Protein AF-A0A2J6HSQ0-F1 (afdb_monomer_lite)

Structure (mmCIF, N/CA/C/O backbone):
data_AF-A0A2J6HSQ0-F1
#
_entry.id   AF-A0A2J6HSQ0-F1
#
loop_
_atom_site.group_PDB
_atom_site.id
_atom_site.type_symbol
_atom_site.label_atom_id
_atom_site.label_alt_id
_atom_site.label_comp_id
_atom_site.label_asym_id
_atom_site.label_entity_id
_atom_site.label_seq_id
_atom_site.pdbx_PDB_ins_code
_atom_site.Cartn_x
_atom_site.Cartn_y
_atom_site.Cartn_z
_atom_site.occupancy
_atom_site.B_iso_or_equiv
_atom_site.auth_seq_id
_atom_site.auth_comp_id
_atom_site.auth_asym_id
_atom_site.auth_atom_id
_atom_site.pdbx_PDB_model_num
ATOM 1 N N . MET A 1 1 ? -46.003 13.880 59.951 1.00 41.97 1 MET A N 1
ATOM 2 C CA . MET A 1 1 ? -45.918 13.618 58.495 1.00 41.97 1 MET A CA 1
ATOM 3 C C . MET A 1 1 ? -44.519 14.005 58.031 1.00 41.97 1 MET A C 1
ATOM 5 O O . MET A 1 1 ? -44.184 15.181 58.080 1.00 41.97 1 MET A O 1
ATOM 9 N N . LYS A 1 2 ? -43.655 13.026 57.735 1.00 36.53 2 LYS A N 1
ATOM 10 C CA . LYS A 1 2 ? -42.235 13.246 57.407 1.00 36.53 2 LYS A CA 1
ATOM 11 C C . LYS A 1 2 ? -42.121 13.613 55.921 1.00 36.53 2 LYS A C 1
ATOM 13 O O . LYS A 1 2 ? -42.593 12.852 55.084 1.00 36.53 2 LYS A O 1
ATOM 18 N N . LYS A 1 3 ? -41.552 14.779 55.598 1.00 42.22 3 LYS A N 1
ATOM 19 C CA . LYS A 1 3 ? -41.288 15.193 54.210 1.00 42.22 3 LYS A CA 1
ATOM 20 C C . LYS A 1 3 ? -40.016 14.489 53.731 1.00 42.22 3 LYS A C 1
ATOM 22 O O . LYS A 1 3 ? -38.968 14.656 54.346 1.00 42.22 3 LYS A O 1
ATOM 27 N N . ALA A 1 4 ? -40.127 13.675 52.685 1.00 40.53 4 ALA A N 1
ATOM 28 C CA . ALA A 1 4 ? -38.988 13.023 52.052 1.00 40.53 4 ALA A CA 1
ATOM 29 C C . ALA A 1 4 ? -38.228 14.048 51.197 1.00 40.53 4 ALA A C 1
ATOM 31 O O . ALA A 1 4 ? -38.813 14.695 50.330 1.00 40.53 4 ALA A O 1
ATOM 32 N N . ILE A 1 5 ? -36.936 14.215 51.470 1.00 53.53 5 ILE A N 1
ATOM 33 C CA . ILE A 1 5 ? -36.017 14.998 50.644 1.00 53.53 5 ILE A CA 1
ATOM 34 C C . ILE A 1 5 ? -35.535 14.053 49.543 1.00 53.53 5 ILE A C 1
ATOM 36 O O . ILE A 1 5 ? -34.838 13.079 49.815 1.00 53.53 5 ILE A O 1
ATOM 40 N N . SER A 1 6 ? -35.979 14.302 48.313 1.00 44.94 6 SER A N 1
ATOM 41 C CA . SER A 1 6 ? -35.550 13.559 47.131 1.00 44.94 6 SER A CA 1
ATOM 42 C C . SER A 1 6 ? -34.184 14.078 46.691 1.00 44.94 6 SER A C 1
ATOM 44 O O . SER A 1 6 ? -34.094 15.103 46.016 1.00 44.94 6 SER A O 1
ATOM 46 N N . THR A 1 7 ? -33.116 13.394 47.089 1.00 51.84 7 THR A N 1
ATOM 47 C CA . THR A 1 7 ? -31.761 13.693 46.617 1.00 51.84 7 THR A CA 1
ATOM 48 C C . THR A 1 7 ? -31.609 13.175 45.188 1.00 51.84 7 THR A C 1
ATOM 50 O O . THR A 1 7 ? -31.519 11.971 44.962 1.00 51.84 7 THR A O 1
ATOM 53 N N . ILE A 1 8 ? -31.597 14.084 44.212 1.00 57.72 8 ILE A N 1
ATOM 54 C CA . ILE A 1 8 ? -31.232 13.774 42.826 1.00 57.72 8 ILE A CA 1
ATOM 55 C C . ILE A 1 8 ? -29.704 13.687 42.764 1.00 57.72 8 ILE A C 1
ATOM 57 O O . ILE A 1 8 ? -29.009 14.686 42.936 1.00 57.72 8 ILE A O 1
ATOM 61 N N . CYS A 1 9 ? -29.181 12.483 42.538 1.00 50.69 9 CYS A N 1
ATOM 62 C CA . CYS A 1 9 ? -27.767 12.264 42.253 1.00 50.69 9 CYS A CA 1
ATOM 63 C C . CYS A 1 9 ? -27.485 12.698 40.807 1.00 50.69 9 CYS A C 1
ATOM 65 O O . CYS A 1 9 ? -27.832 11.988 39.867 1.00 50.69 9 CYS A O 1
ATOM 67 N N . PHE A 1 10 ? -26.857 13.859 40.614 1.00 48.84 10 PHE A N 1
ATOM 68 C CA . PHE A 1 10 ? -26.237 14.197 39.333 1.00 48.84 10 PHE A CA 1
ATOM 69 C C . PHE A 1 10 ? -24.921 13.421 39.216 1.00 48.84 10 PHE A C 1
ATOM 71 O O . PHE A 1 10 ? -23.908 13.803 39.800 1.00 48.84 10 PHE A O 1
ATOM 78 N N . CYS A 1 11 ? -24.931 12.315 38.473 1.00 49.34 11 CYS A N 1
ATOM 79 C CA . CYS A 1 11 ? -23.698 11.713 37.982 1.00 49.34 11 CYS A CA 1
ATOM 80 C C . CYS A 1 11 ? -23.097 12.669 36.949 1.00 49.34 11 CYS A C 1
ATOM 82 O O . CYS A 1 11 ? -23.584 12.767 35.824 1.00 49.34 11 CYS A O 1
ATOM 84 N N . ILE A 1 12 ? -22.047 13.392 37.333 1.00 58.81 12 ILE A N 1
ATOM 85 C CA . ILE A 1 12 ? -21.181 14.075 36.375 1.00 58.81 12 ILE A CA 1
ATOM 86 C C . ILE A 1 12 ? -20.454 12.963 35.616 1.00 58.81 12 ILE A C 1
ATOM 88 O O . ILE A 1 12 ? -19.477 12.402 36.105 1.00 58.81 12 ILE A O 1
ATOM 92 N N . ILE A 1 13 ? -20.967 12.589 34.444 1.00 62.59 13 ILE A N 1
ATOM 93 C CA . ILE A 1 13 ? -20.202 11.796 33.485 1.00 62.59 13 ILE A CA 1
ATOM 94 C C . ILE A 1 13 ? -19.172 12.767 32.920 1.00 62.59 13 ILE A C 1
ATOM 96 O O . ILE A 1 13 ? -19.442 13.497 31.969 1.00 62.59 13 ILE A O 1
ATOM 100 N N . SER A 1 14 ? -18.013 12.849 33.571 1.00 60.28 14 SER A N 1
ATOM 101 C CA . SER A 1 14 ? -16.860 13.522 32.993 1.00 60.28 14 SER A CA 1
ATOM 102 C C . SER A 1 14 ? -16.577 12.837 31.664 1.00 60.28 14 SER A C 1
ATOM 104 O O . SER A 1 14 ? -16.184 11.672 31.634 1.00 60.28 14 SER A O 1
ATOM 106 N N . ILE A 1 15 ? -16.819 13.545 30.562 1.00 64.44 15 ILE A N 1
ATOM 107 C CA . ILE A 1 15 ? -16.334 13.144 29.247 1.00 64.44 15 ILE A CA 1
ATOM 108 C C . ILE A 1 15 ? -14.818 13.258 29.357 1.00 64.44 15 ILE A C 1
ATOM 110 O O . ILE A 1 15 ? -14.254 14.345 29.234 1.00 64.44 15 ILE A O 1
ATOM 114 N N . ILE A 1 16 ? -14.159 12.155 29.706 1.00 65.56 16 ILE A N 1
ATOM 115 C CA . ILE A 1 16 ? -12.707 12.067 29.643 1.00 65.56 16 ILE A CA 1
ATOM 116 C C . ILE A 1 16 ? -12.402 12.166 28.154 1.00 65.56 16 ILE A C 1
ATOM 118 O O . ILE A 1 16 ? -12.606 11.216 27.402 1.00 65.56 16 ILE A O 1
ATOM 122 N N . GLY A 1 17 ? -12.007 13.355 27.706 1.00 61.84 17 GLY A N 1
ATOM 123 C CA . GLY A 1 17 ? -11.418 13.521 26.392 1.00 61.84 17 GLY A CA 1
ATOM 124 C C . GLY A 1 17 ? -10.129 12.718 26.391 1.00 61.84 17 GLY A C 1
ATOM 125 O O . GLY A 1 17 ? -9.116 13.184 26.904 1.00 61.84 17 GLY A O 1
ATOM 126 N N . TYR A 1 18 ? -10.175 11.485 25.894 1.00 66.31 18 TYR A N 1
ATOM 127 C CA . TYR A 1 18 ? -8.964 10.726 25.643 1.00 66.31 18 TYR A CA 1
ATOM 128 C C . TYR A 1 18 ? -8.189 11.498 24.579 1.00 66.31 18 TYR A C 1
ATOM 130 O O . TYR A 1 18 ? -8.631 11.599 23.434 1.00 66.31 18 TYR A O 1
ATOM 138 N N . SER A 1 19 ? -7.053 12.090 24.953 1.00 71.12 19 SER A N 1
ATOM 139 C CA . SER A 1 19 ? -6.090 12.508 23.943 1.00 71.12 19 SER A CA 1
ATOM 140 C C . SER A 1 19 ? -5.709 11.253 23.171 1.00 71.12 19 SER A C 1
ATOM 142 O O . SER A 1 19 ? -5.307 10.264 23.790 1.00 71.12 19 SER A O 1
ATOM 144 N N . GLN A 1 20 ? -5.845 11.267 21.848 1.00 77.50 20 GLN A N 1
ATOM 145 C CA . GLN A 1 20 ? -5.340 10.159 21.050 1.00 77.50 20 GLN A CA 1
ATOM 146 C C . GLN A 1 20 ? -3.831 10.041 21.297 1.00 77.50 20 GLN A C 1
ATOM 148 O O . GLN A 1 20 ? -3.089 11.017 21.161 1.00 77.50 20 GLN A O 1
ATOM 153 N N . VAL A 1 21 ? -3.391 8.864 21.729 1.00 85.81 21 VAL A N 1
ATOM 154 C CA . VAL A 1 21 ? -1.971 8.544 21.850 1.00 85.81 21 VAL A CA 1
ATOM 155 C C . VAL A 1 21 ? -1.594 7.838 20.561 1.00 85.81 21 VAL A C 1
ATOM 157 O O . VAL A 1 21 ? -2.189 6.816 20.222 1.00 85.81 21 VAL A O 1
ATOM 160 N N . TRP A 1 22 ? -0.647 8.407 19.821 1.00 86.06 22 TRP A N 1
ATOM 161 C CA . TRP A 1 22 ?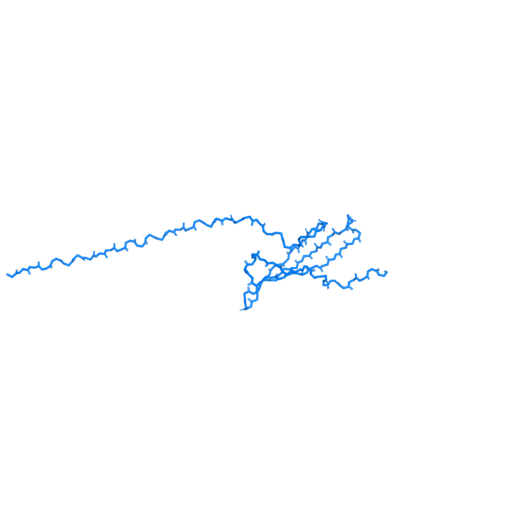 -0.096 7.743 18.647 1.00 86.06 22 TRP A CA 1
ATOM 162 C C . TRP A 1 22 ? 0.679 6.502 19.083 1.00 86.06 22 TRP A C 1
ATOM 164 O O . TRP A 1 22 ? 1.434 6.544 20.054 1.00 86.06 22 TRP A O 1
ATOM 174 N N . THR A 1 23 ? 0.479 5.401 18.368 1.00 86.75 23 THR A N 1
ATOM 175 C CA . THR A 1 23 ? 1.333 4.219 18.484 1.00 86.75 23 THR A CA 1
ATOM 176 C C . THR A 1 23 ? 2.593 4.407 17.647 1.00 86.75 23 THR A C 1
ATOM 178 O O . THR A 1 23 ? 2.681 5.337 16.841 1.00 86.75 23 THR A O 1
ATOM 181 N N . GLU A 1 24 ? 3.548 3.489 17.791 1.00 91.62 24 GLU A N 1
ATOM 182 C CA . GLU A 1 24 ? 4.626 3.366 16.811 1.00 91.62 24 GLU A CA 1
ATOM 183 C C . GLU A 1 24 ? 4.036 3.200 15.397 1.00 91.62 24 GLU A C 1
ATOM 185 O O . GLU A 1 24 ? 3.021 2.504 15.232 1.00 91.62 24 GLU A O 1
ATOM 190 N N . PRO A 1 25 ? 4.619 3.859 14.381 1.00 94.06 25 PRO A N 1
ATOM 191 C CA . PRO A 1 25 ? 4.146 3.749 13.013 1.00 94.06 25 PRO A CA 1
ATOM 192 C C . PRO A 1 25 ? 4.390 2.338 12.470 1.00 94.06 25 PRO A C 1
ATOM 194 O O . PRO A 1 25 ? 5.440 1.737 12.692 1.00 94.06 25 PRO A O 1
ATOM 197 N N . VAL A 1 26 ? 3.428 1.826 11.704 1.00 95.25 26 VAL A N 1
ATOM 198 C CA . VAL A 1 26 ? 3.566 0.560 10.977 1.00 95.25 26 VAL A CA 1
ATOM 199 C C . VAL A 1 26 ? 4.155 0.846 9.599 1.00 95.25 26 VAL A C 1
ATOM 201 O O . VAL A 1 26 ? 3.623 1.667 8.851 1.00 95.25 26 VAL A O 1
ATOM 204 N N . ASN A 1 27 ? 5.242 0.159 9.246 1.00 96.19 27 ASN A N 1
ATOM 205 C CA . ASN A 1 27 ? 5.749 0.163 7.878 1.00 96.19 27 ASN A CA 1
ATOM 206 C C . ASN A 1 27 ? 4.879 -0.767 7.015 1.00 96.19 27 ASN A C 1
ATOM 208 O O . ASN A 1 27 ? 4.837 -1.972 7.260 1.00 96.19 27 ASN A O 1
ATOM 212 N N . ILE A 1 28 ? 4.171 -0.198 6.035 1.00 97.25 28 ILE A N 1
ATOM 213 C CA . ILE A 1 28 ? 3.259 -0.934 5.144 1.00 97.25 28 ILE A CA 1
ATOM 214 C C . ILE A 1 28 ? 4.034 -1.728 4.090 1.00 97.25 28 ILE A C 1
ATOM 216 O O . ILE A 1 28 ? 3.656 -2.854 3.782 1.00 97.25 28 ILE A O 1
ATOM 220 N N . SER A 1 29 ? 5.098 -1.150 3.524 1.00 96.00 29 SER A N 1
ATOM 221 C CA . SER A 1 29 ? 5.824 -1.790 2.431 1.00 96.00 29 SER A CA 1
ATOM 222 C C . SER A 1 29 ? 6.753 -2.879 2.953 1.00 96.00 29 SER A C 1
ATOM 224 O O . SER A 1 29 ? 6.763 -3.973 2.412 1.00 96.00 29 SER A O 1
ATOM 226 N N . ASN A 1 30 ? 7.528 -2.606 4.009 1.00 95.69 30 ASN A N 1
ATOM 227 C CA . ASN A 1 30 ? 8.651 -3.464 4.427 1.00 95.69 30 ASN A CA 1
ATOM 228 C C . ASN A 1 30 ? 9.591 -3.831 3.259 1.00 95.69 30 ASN A C 1
ATOM 230 O O . ASN A 1 30 ? 10.221 -4.886 3.261 1.00 95.69 30 ASN A O 1
ATOM 234 N N . MET A 1 31 ? 9.684 -2.949 2.261 1.00 92.19 31 MET A N 1
ATOM 235 C CA . MET A 1 31 ? 10.507 -3.125 1.070 1.00 92.19 31 MET A CA 1
ATOM 236 C C . MET A 1 31 ? 11.729 -2.210 1.117 1.00 92.19 31 MET A C 1
ATOM 238 O O . MET A 1 31 ? 11.731 -1.172 1.780 1.00 92.19 31 MET A O 1
ATOM 242 N N . GLU A 1 32 ? 12.768 -2.584 0.375 1.00 90.06 32 GLU A N 1
ATOM 243 C CA . GLU A 1 32 ? 13.863 -1.671 0.059 1.00 90.06 32 GLU A CA 1
ATOM 244 C C . GLU A 1 32 ? 13.422 -0.605 -0.964 1.00 90.06 32 GLU A C 1
ATOM 246 O O .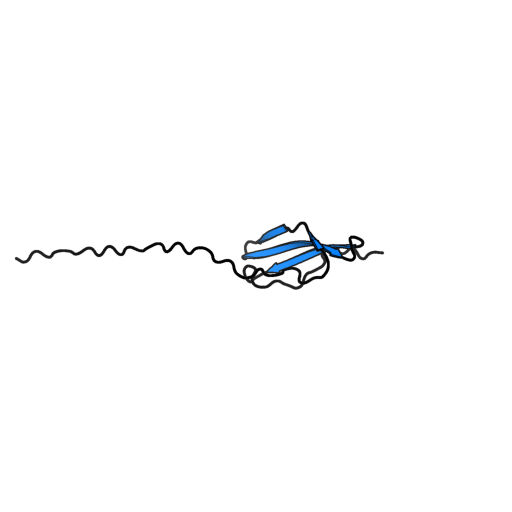 GLU A 1 32 ? 12.369 -0.701 -1.601 1.00 90.06 32 GLU A O 1
ATOM 251 N N . GLY A 1 33 ? 14.259 0.418 -1.144 1.00 89.56 33 GLY A N 1
ATOM 252 C CA . GLY A 1 33 ? 14.014 1.500 -2.095 1.00 89.56 33 GLY A CA 1
ATOM 253 C C . GLY A 1 33 ? 13.301 2.702 -1.479 1.00 89.56 33 GLY A C 1
ATOM 254 O O . GLY A 1 33 ? 13.386 2.953 -0.276 1.00 89.56 33 GLY A O 1
ATOM 255 N N . VAL A 1 34 ? 12.657 3.498 -2.334 1.00 92.81 34 VAL A N 1
ATOM 256 C CA . VAL A 1 34 ? 11.955 4.725 -1.932 1.00 92.81 34 VAL A CA 1
ATOM 257 C C . VAL A 1 34 ? 10.481 4.615 -2.291 1.00 92.81 34 VAL A C 1
ATOM 259 O O . VAL A 1 34 ? 10.128 4.580 -3.471 1.00 92.81 34 VAL A O 1
ATOM 262 N N . ASP A 1 35 ? 9.627 4.622 -1.269 1.00 94.94 35 ASP A N 1
ATOM 263 C CA . ASP A 1 35 ? 8.178 4.672 -1.438 1.00 94.94 35 ASP A CA 1
ATOM 264 C C . ASP A 1 35 ? 7.696 6.112 -1.628 1.00 94.94 35 ASP A C 1
ATOM 266 O O . ASP A 1 35 ? 8.070 7.030 -0.892 1.00 94.94 35 ASP A O 1
ATOM 270 N N . GLN A 1 36 ? 6.856 6.325 -2.637 1.00 94.19 36 GLN A N 1
ATOM 271 C CA . GLN A 1 36 ? 6.378 7.638 -3.047 1.00 94.19 36 GLN A CA 1
ATOM 272 C C . GLN A 1 36 ? 4.895 7.611 -3.416 1.00 94.19 36 GLN A C 1
ATOM 274 O O . GLN A 1 36 ? 4.338 6.594 -3.828 1.00 94.19 36 GLN A O 1
ATOM 279 N N . LEU A 1 37 ? 4.270 8.787 -3.309 1.00 95.88 37 LEU A N 1
ATOM 280 C CA . LEU A 1 37 ? 2.914 9.061 -3.794 1.00 95.88 37 LEU A CA 1
ATOM 281 C C . LEU A 1 37 ? 1.833 8.076 -3.287 1.00 95.88 37 LEU A C 1
ATOM 283 O O . LEU A 1 37 ? 1.005 7.638 -4.091 1.00 95.88 37 LEU A O 1
ATOM 287 N N . PRO A 1 38 ? 1.781 7.741 -1.980 1.00 97.50 38 PRO A N 1
ATOM 288 C CA . PRO A 1 38 ? 0.801 6.786 -1.485 1.00 97.50 38 PRO A CA 1
ATOM 289 C C . PRO A 1 38 ? -0.634 7.298 -1.666 1.00 97.50 38 PRO A C 1
ATOM 291 O O . PRO A 1 38 ? -0.921 8.497 -1.537 1.00 97.50 38 PRO A O 1
ATOM 294 N N . LYS A 1 39 ? -1.557 6.371 -1.926 1.00 98.38 39 LYS A N 1
ATOM 295 C CA . LYS A 1 39 ? -3.008 6.581 -1.890 1.00 98.38 39 LYS A CA 1
ATOM 296 C C . LYS A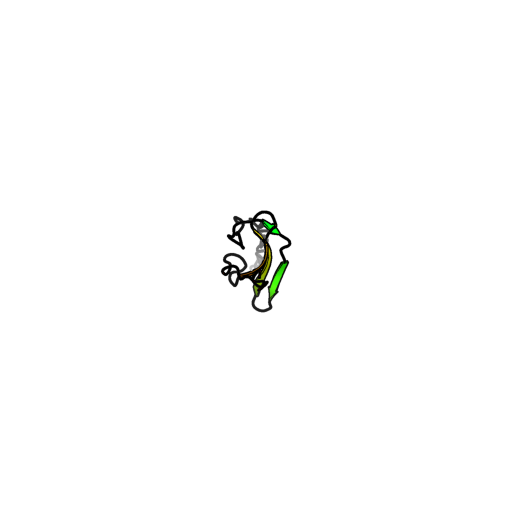 1 39 ? -3.633 5.518 -1.001 1.00 98.38 39 LYS A C 1
ATOM 298 O O . LYS A 1 39 ? -3.335 4.338 -1.152 1.00 98.38 39 LYS A O 1
ATOM 303 N N . ILE A 1 40 ? -4.513 5.949 -0.100 1.00 98.12 40 ILE A N 1
ATOM 304 C CA . ILE A 1 40 ? -5.161 5.084 0.883 1.00 98.12 40 ILE A CA 1
ATOM 305 C C . ILE A 1 40 ? -6.670 5.333 0.897 1.00 98.12 40 ILE A C 1
ATOM 307 O O . ILE A 1 40 ? -7.106 6.485 0.848 1.00 98.12 40 ILE A O 1
ATOM 311 N N . VAL A 1 41 ? -7.458 4.260 0.934 1.00 98.31 41 VAL A N 1
ATOM 312 C CA . VAL A 1 41 ? -8.928 4.291 1.021 1.00 98.31 41 VAL A CA 1
ATOM 313 C C . VAL A 1 41 ? -9.431 3.143 1.899 1.00 98.31 41 VAL A C 1
ATOM 315 O O . VAL A 1 41 ? -8.730 2.149 2.072 1.00 98.31 41 VAL A O 1
ATOM 318 N N . SER A 1 42 ? -10.644 3.265 2.432 1.00 98.19 42 SER A N 1
ATOM 319 C CA . SER A 1 42 ? -11.360 2.181 3.116 1.00 98.19 42 SER A CA 1
ATOM 320 C C . SER A 1 42 ? -12.601 1.781 2.321 1.00 98.19 42 SER A C 1
ATOM 322 O O . SER A 1 42 ? -13.272 2.658 1.771 1.00 98.19 42 SER A O 1
ATOM 324 N N . ASP A 1 43 ? -12.921 0.491 2.275 1.00 97.38 43 ASP A N 1
ATOM 325 C CA . ASP A 1 43 ? -14.154 -0.010 1.661 1.00 97.38 43 ASP A CA 1
ATOM 326 C C . ASP A 1 43 ? -15.319 -0.128 2.668 1.00 97.38 43 ASP A C 1
ATOM 328 O O . ASP A 1 43 ? -15.216 0.260 3.835 1.00 97.38 43 ASP A O 1
ATOM 332 N N . ASN A 1 44 ? -16.461 -0.649 2.206 1.00 97.31 44 ASN A N 1
ATOM 333 C CA . ASN A 1 44 ? -17.663 -0.818 3.032 1.00 97.31 44 ASN A CA 1
ATOM 334 C C . ASN A 1 44 ? -17.539 -1.940 4.081 1.00 97.31 44 ASN A C 1
ATOM 336 O O . ASN A 1 44 ? -18.373 -2.017 4.981 1.00 97.31 44 ASN A O 1
ATOM 340 N N . GLU A 1 45 ? -16.527 -2.802 3.975 1.00 96.69 45 GLU A N 1
ATOM 341 C CA . GLU A 1 45 ? -16.226 -3.878 4.925 1.00 96.69 45 GLU A CA 1
ATOM 342 C C . GLU A 1 45 ? -15.160 -3.448 5.949 1.00 96.69 45 GLU A C 1
ATOM 344 O O . GLU A 1 45 ? -14.730 -4.247 6.775 1.00 96.69 45 GLU A O 1
ATOM 349 N N . SER A 1 46 ? -14.782 -2.161 5.960 1.00 96.19 46 SER A N 1
ATOM 350 C CA . SER A 1 46 ? -13.684 -1.598 6.763 1.00 96.19 46 SER A CA 1
ATOM 351 C C . SER A 1 46 ? -12.295 -2.120 6.390 1.00 96.19 46 SER A C 1
ATOM 353 O O . SER A 1 46 ? -11.345 -1.906 7.147 1.00 96.19 46 SER A O 1
ATOM 355 N N . ARG A 1 47 ? -12.131 -2.755 5.223 1.00 98.50 47 ARG A N 1
ATOM 356 C CA . ARG A 1 47 ? -10.799 -3.090 4.717 1.00 98.50 47 ARG A CA 1
ATOM 357 C C . ARG A 1 47 ? -10.121 -1.822 4.231 1.00 98.50 47 ARG A C 1
ATOM 359 O O . ARG A 1 47 ? -10.699 -1.019 3.496 1.00 98.50 47 ARG A O 1
ATOM 366 N N . ILE A 1 48 ? -8.867 -1.650 4.627 1.00 98.62 48 ILE A N 1
ATOM 367 C CA . ILE A 1 48 ? -8.029 -0.540 4.180 1.00 98.62 48 ILE A CA 1
ATOM 368 C C . ILE A 1 48 ? -7.212 -1.003 2.980 1.00 98.62 48 ILE A C 1
ATOM 370 O O . ILE A 1 48 ? -6.592 -2.061 3.015 1.00 98.62 48 ILE A O 1
ATOM 374 N N . HIS A 1 49 ? -7.193 -0.197 1.926 1.00 98.50 49 HIS A N 1
ATOM 375 C CA . HIS A 1 49 ? -6.434 -0.415 0.702 1.00 98.50 49 HIS A CA 1
ATOM 376 C C . HIS A 1 49 ? -5.384 0.682 0.582 1.00 98.50 49 HIS A C 1
ATOM 378 O O . HIS A 1 49 ? -5.732 1.863 0.612 1.00 98.50 49 HIS A O 1
ATOM 384 N N . CYS A 1 50 ? -4.120 0.306 0.411 1.00 98.50 50 CYS A N 1
ATOM 385 C CA . CYS A 1 50 ? -3.028 1.232 0.149 1.00 98.50 50 CYS A CA 1
ATOM 386 C C . CYS A 1 50 ? -2.351 0.862 -1.168 1.00 98.50 50 CYS A C 1
ATOM 388 O O . CYS A 1 50 ? -2.050 -0.307 -1.410 1.00 98.50 50 CYS A O 1
ATOM 390 N N . VAL A 1 51 ? -2.108 1.862 -2.009 1.00 98.25 51 VAL A N 1
ATOM 391 C CA . VAL A 1 51 ? -1.248 1.743 -3.187 1.00 98.25 51 VAL A CA 1
ATOM 392 C C . VAL A 1 51 ? -0.146 2.785 -3.120 1.00 98.25 51 VAL A C 1
ATOM 394 O O . VAL A 1 51 ? -0.374 3.904 -2.655 1.00 98.25 51 VAL A O 1
ATOM 397 N N . TRP A 1 52 ? 1.042 2.434 -3.589 1.00 97.69 52 TRP A N 1
ATOM 398 C CA . TRP A 1 52 ? 2.182 3.344 -3.625 1.00 97.69 52 TRP A CA 1
ATOM 399 C C . TRP A 1 52 ? 3.098 3.030 -4.800 1.00 97.69 52 TRP A C 1
ATOM 401 O O . TRP A 1 52 ? 3.081 1.934 -5.363 1.00 97.69 52 TRP A O 1
ATOM 411 N N . THR A 1 53 ? 3.906 4.017 -5.163 1.00 95.31 53 THR A N 1
ATOM 412 C CA . THR A 1 53 ? 5.018 3.834 -6.085 1.00 95.31 53 THR A CA 1
ATOM 413 C C . THR A 1 53 ? 6.247 3.437 -5.282 1.00 95.31 53 THR A C 1
ATOM 415 O O . THR A 1 53 ? 6.591 4.138 -4.337 1.00 95.31 53 THR A O 1
ATOM 418 N N . ASN A 1 54 ? 6.932 2.364 -5.661 1.00 93.88 54 ASN A N 1
ATOM 419 C CA . ASN A 1 54 ? 8.222 1.991 -5.087 1.00 93.88 54 ASN A CA 1
ATOM 420 C C . ASN A 1 54 ? 9.308 2.120 -6.159 1.00 93.88 54 ASN A C 1
ATOM 422 O O . ASN A 1 54 ? 9.175 1.612 -7.279 1.00 93.88 54 ASN A O 1
ATOM 426 N N . MET A 1 55 ? 10.356 2.858 -5.808 1.00 90.81 55 MET A N 1
ATOM 427 C CA . MET A 1 55 ? 11.498 3.136 -6.663 1.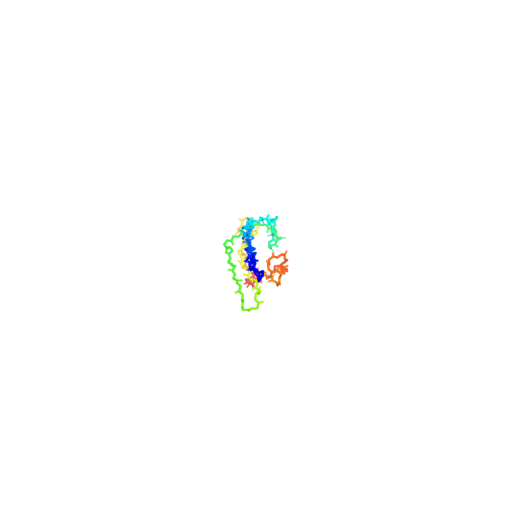00 90.81 55 MET A CA 1
ATOM 428 C C . MET A 1 55 ? 12.701 2.321 -6.188 1.00 90.81 55 MET A C 1
ATOM 430 O O . MET A 1 55 ? 13.236 2.573 -5.105 1.00 90.81 55 MET A O 1
ATOM 434 N N . ILE A 1 56 ? 13.137 1.372 -7.016 1.00 82.44 56 ILE A N 1
ATOM 435 C CA . ILE A 1 56 ? 14.266 0.473 -6.743 1.00 82.44 56 ILE A CA 1
ATOM 436 C C . ILE A 1 56 ? 15.463 0.918 -7.597 1.00 82.44 56 ILE A C 1
ATOM 438 O O . ILE A 1 56 ? 15.287 1.468 -8.687 1.00 82.44 56 ILE A O 1
ATOM 442 N N . GLU A 1 57 ? 16.684 0.730 -7.084 1.00 76.69 57 GLU A N 1
ATOM 443 C CA . GLU A 1 57 ? 17.936 1.050 -7.794 1.00 76.69 57 GLU A CA 1
ATOM 444 C C . GLU A 1 57 ? 18.010 2.504 -8.304 1.00 76.69 57 GLU A C 1
ATOM 446 O O . GLU A 1 57 ? 18.260 2.764 -9.476 1.00 76.69 57 GLU A O 1
ATOM 451 N N . TYR A 1 58 ? 17.790 3.490 -7.426 1.00 69.12 58 TYR A N 1
ATOM 452 C CA . TYR A 1 58 ? 17.947 4.921 -7.752 1.00 69.12 58 TYR A CA 1
ATOM 453 C C . TYR A 1 58 ? 17.105 5.428 -8.943 1.00 69.12 58 TYR A C 1
ATOM 455 O O . TYR A 1 58 ? 17.491 6.389 -9.607 1.00 69.12 58 TYR A O 1
ATOM 463 N N . GLY A 1 59 ? 15.942 4.827 -9.205 1.00 65.62 59 GLY A N 1
ATOM 464 C CA . GLY A 1 59 ? 15.020 5.306 -10.243 1.00 65.62 59 GLY A CA 1
ATOM 465 C C . GLY A 1 59 ? 15.076 4.553 -11.559 1.00 65.62 59 GLY A C 1
ATOM 466 O O . GLY A 1 59 ? 14.344 4.912 -12.478 1.00 65.62 59 GLY A O 1
ATOM 467 N N . VAL A 1 60 ? 15.886 3.496 -11.650 1.00 70.62 60 VAL A N 1
ATOM 468 C CA . VAL A 1 60 ? 15.916 2.630 -12.836 1.00 70.62 60 VAL A CA 1
ATOM 469 C C . VAL A 1 60 ? 14.599 1.864 -12.975 1.00 70.62 60 VAL A C 1
ATOM 471 O O . VAL A 1 60 ? 14.064 1.756 -14.077 1.00 70.62 60 VAL A O 1
ATOM 474 N N . PHE A 1 61 ? 14.027 1.410 -11.857 1.00 74.19 61 PHE A N 1
ATOM 475 C CA . PHE A 1 61 ? 12.766 0.676 -11.848 1.00 74.19 61 PHE A CA 1
ATOM 476 C C . PHE A 1 61 ? 11.744 1.371 -10.958 1.00 74.19 61 PHE A C 1
ATOM 478 O O . PHE A 1 61 ? 11.977 1.614 -9.774 1.00 74.19 61 PHE A O 1
ATOM 485 N N . THR A 1 62 ? 10.590 1.677 -11.547 1.00 87.56 62 THR A N 1
ATOM 486 C CA . THR A 1 62 ? 9.435 2.223 -10.836 1.00 87.56 62 THR A CA 1
ATOM 487 C C . THR A 1 62 ? 8.289 1.237 -10.958 1.00 87.56 62 THR A C 1
ATOM 489 O O . THR A 1 62 ? 7.846 0.934 -12.066 1.00 87.56 62 THR A O 1
ATOM 492 N N . LYS A 1 63 ? 7.812 0.741 -9.819 1.00 91.50 63 LYS A N 1
ATOM 493 C CA . LYS A 1 63 ? 6.706 -0.216 -9.741 1.00 91.50 63 LYS A CA 1
ATOM 494 C C . LYS A 1 63 ? 5.590 0.332 -8.871 1.00 91.50 63 LYS A C 1
ATOM 496 O O . LYS A 1 63 ? 5.826 1.160 -7.993 1.00 91.50 63 LYS A O 1
ATOM 501 N N . ILE A 1 64 ? 4.374 -0.132 -9.131 1.00 94.56 64 ILE A N 1
ATOM 502 C CA . ILE A 1 64 ? 3.204 0.209 -8.326 1.00 94.56 64 ILE A CA 1
ATOM 503 C C . ILE A 1 64 ? 2.862 -1.014 -7.490 1.00 94.56 64 ILE A C 1
ATOM 505 O O . ILE A 1 64 ? 2.621 -2.088 -8.040 1.00 94.56 64 ILE A O 1
ATOM 509 N N . TYR A 1 65 ? 2.827 -0.832 -6.176 1.00 96.44 65 TYR A N 1
ATOM 510 C CA . TYR A 1 65 ? 2.485 -1.878 -5.226 1.00 96.44 65 TYR A CA 1
ATOM 511 C C . TYR A 1 65 ? 1.146 -1.600 -4.559 1.00 96.44 65 TYR A C 1
ATOM 513 O O . TYR A 1 65 ? 0.707 -0.453 -4.443 1.00 96.44 65 TYR A O 1
ATOM 521 N N . TYR A 1 66 ? 0.508 -2.680 -4.130 1.00 97.88 66 TYR A N 1
ATOM 522 C CA . TYR A 1 66 ? -0.733 -2.698 -3.376 1.00 97.88 66 TYR A CA 1
ATOM 523 C C . TYR A 1 66 ? -0.566 -3.546 -2.116 1.00 97.88 66 TYR A C 1
ATOM 525 O O . TYR A 1 66 ? 0.026 -4.621 -2.157 1.00 97.88 66 TYR A O 1
ATOM 533 N N . SER A 1 67 ? -1.144 -3.092 -1.011 1.00 98.50 67 SER A N 1
ATOM 534 C CA . SER A 1 67 ? -1.334 -3.893 0.197 1.00 98.50 67 SER A CA 1
ATOM 535 C C . SER A 1 67 ? -2.649 -3.504 0.869 1.00 98.50 67 SER A C 1
ATOM 537 O O . SER A 1 67 ? -3.162 -2.394 0.675 1.00 98.50 67 SER A O 1
ATOM 539 N N . ASN A 1 68 ? -3.223 -4.424 1.640 1.00 98.56 68 ASN A N 1
ATOM 540 C CA . ASN A 1 68 ? -4.441 -4.180 2.398 1.00 98.56 68 ASN A CA 1
ATOM 541 C C . ASN A 1 68 ? -4.329 -4.565 3.868 1.00 98.56 68 ASN A C 1
ATOM 543 O O . ASN A 1 68 ? -3.415 -5.274 4.279 1.00 98.56 68 ASN A O 1
ATOM 547 N N . SER A 1 69 ? -5.282 -4.074 4.654 1.00 98.56 69 SER A N 1
ATOM 548 C CA . SER A 1 69 ? -5.419 -4.394 6.067 1.00 98.56 69 SER A CA 1
ATOM 549 C C . SER A 1 69 ? -6.877 -4.666 6.416 1.00 98.56 69 SER A C 1
ATOM 551 O O . SE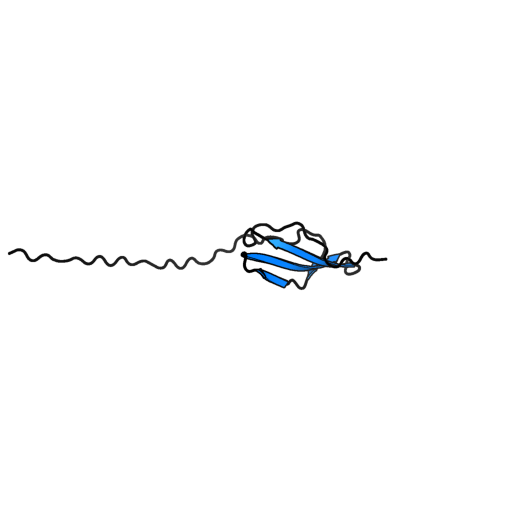R A 1 69 ? -7.735 -3.805 6.218 1.00 98.56 69 SER A O 1
ATOM 553 N N . ASP A 1 70 ? -7.131 -5.835 7.003 1.00 98.25 70 ASP A N 1
ATOM 554 C CA . ASP A 1 70 ? -8.392 -6.181 7.677 1.00 98.25 70 ASP A CA 1
ATOM 555 C C . ASP A 1 70 ? -8.331 -5.897 9.199 1.00 98.25 70 ASP A C 1
ATOM 557 O O . ASP A 1 70 ? -9.259 -6.202 9.944 1.00 98.25 70 ASP A O 1
ATOM 561 N N . SER A 1 71 ? -7.222 -5.331 9.692 1.00 96.56 71 SER A N 1
ATOM 562 C CA . SER A 1 71 ? -6.938 -5.115 11.120 1.00 96.56 71 SER A CA 1
ATOM 563 C C . SER A 1 71 ? -6.870 -3.632 11.496 1.00 96.56 71 SER A C 1
ATOM 565 O O . SER A 1 71 ? -6.139 -3.247 12.410 1.00 96.56 71 SER A O 1
ATOM 567 N N . ASN A 1 72 ? -7.624 -2.780 10.791 1.00 93.75 72 ASN A N 1
ATOM 568 C CA . ASN A 1 72 ? -7.622 -1.321 10.971 1.00 93.75 72 ASN A CA 1
ATOM 569 C C . ASN A 1 72 ? -6.213 -0.694 10.888 1.00 93.75 72 ASN A C 1
ATOM 571 O O . ASN A 1 72 ? -5.912 0.271 11.588 1.00 93.75 72 ASN A O 1
ATOM 575 N N . GLY A 1 73 ? -5.335 -1.248 10.047 1.00 95.00 73 GLY A N 1
ATOM 576 C CA . GLY A 1 73 ? -3.982 -0.737 9.812 1.00 95.00 73 GLY A CA 1
ATOM 577 C C . GLY A 1 73 ? -2.905 -1.279 10.754 1.00 95.00 73 GLY A C 1
ATOM 578 O O . GLY A 1 73 ? -1.752 -0.874 10.615 1.00 95.00 73 GLY A O 1
ATOM 579 N N . LEU A 1 74 ? -3.239 -2.194 11.676 1.00 94.31 74 LEU A N 1
ATOM 580 C CA . LEU A 1 74 ? -2.267 -2.816 12.590 1.00 94.31 74 LEU A CA 1
ATOM 581 C C . LEU A 1 74 ? -1.338 -3.810 11.879 1.00 94.31 74 LEU A C 1
ATOM 583 O O . LEU A 1 74 ? -0.163 -3.918 12.215 1.00 94.31 74 LEU A O 1
ATOM 587 N N . THR A 1 75 ? -1.870 -4.543 10.905 1.00 96.94 75 THR A N 1
ATOM 588 C CA . THR A 1 75 ? -1.149 -5.512 10.072 1.00 96.94 75 THR A CA 1
ATOM 589 C C . THR A 1 75 ? -1.572 -5.356 8.621 1.00 96.94 75 THR A C 1
ATOM 591 O O . THR A 1 75 ? -2.716 -4.997 8.339 1.00 96.94 75 THR A O 1
ATOM 594 N N . TRP A 1 76 ? -0.649 -5.635 7.709 1.00 98.25 76 TRP A N 1
ATOM 595 C CA . TRP A 1 76 ? -0.831 -5.455 6.274 1.00 98.25 76 TRP A CA 1
ATOM 596 C C . TRP A 1 76 ? -0.490 -6.746 5.532 1.00 98.25 76 TRP A C 1
ATOM 598 O O . TRP A 1 76 ? 0.336 -7.529 6.003 1.00 98.25 76 TRP A O 1
ATOM 608 N N . SER A 1 77 ? -1.148 -6.988 4.401 1.00 98.50 77 SER A N 1
ATOM 609 C CA . SER A 1 77 ? -0.806 -8.090 3.504 1.00 98.50 77 SER A CA 1
ATOM 610 C C . SER A 1 77 ? 0.576 -7.878 2.884 1.00 98.50 77 SER A C 1
ATOM 612 O O . SER A 1 77 ? 1.037 -6.741 2.759 1.00 98.50 77 SER A O 1
ATOM 614 N N . GLU A 1 78 ? 1.197 -8.955 2.406 1.00 97.62 78 GLU A N 1
ATOM 615 C CA . GLU A 1 78 ? 2.412 -8.848 1.594 1.00 97.62 78 GLU A CA 1
ATOM 616 C C . GLU A 1 78 ? 2.181 -7.894 0.402 1.00 97.62 78 GLU A C 1
ATOM 618 O O . GLU A 1 78 ? 1.132 -7.993 -0.253 1.00 97.62 78 GLU A O 1
ATOM 623 N N . PRO A 1 79 ? 3.110 -6.960 0.121 1.00 96.81 79 PRO A N 1
ATOM 624 C CA . PRO A 1 79 ? 3.012 -6.078 -1.032 1.00 96.81 79 PRO A CA 1
ATOM 625 C C . PRO A 1 79 ? 2.896 -6.851 -2.345 1.00 96.81 79 PRO A C 1
ATOM 627 O O . PRO A 1 79 ? 3.726 -7.697 -2.676 1.00 96.81 79 PRO A O 1
ATOM 630 N N . PHE A 1 80 ? 1.883 -6.510 -3.132 1.00 95.88 80 PHE A N 1
ATOM 631 C CA . PHE A 1 80 ? 1.635 -7.093 -4.442 1.00 95.88 80 PHE A CA 1
ATOM 632 C C . PHE A 1 80 ? 1.949 -6.082 -5.549 1.00 95.88 80 PHE A C 1
ATOM 634 O O . PHE A 1 80 ? 1.384 -4.988 -5.567 1.00 95.88 80 PHE A O 1
ATOM 641 N N . ASP A 1 81 ? 2.840 -6.444 -6.476 1.00 93.94 81 ASP A N 1
ATOM 642 C CA . ASP A 1 81 ? 3.160 -5.636 -7.659 1.00 93.94 81 ASP A CA 1
ATOM 643 C C . ASP A 1 81 ? 1.980 -5.656 -8.643 1.00 93.94 81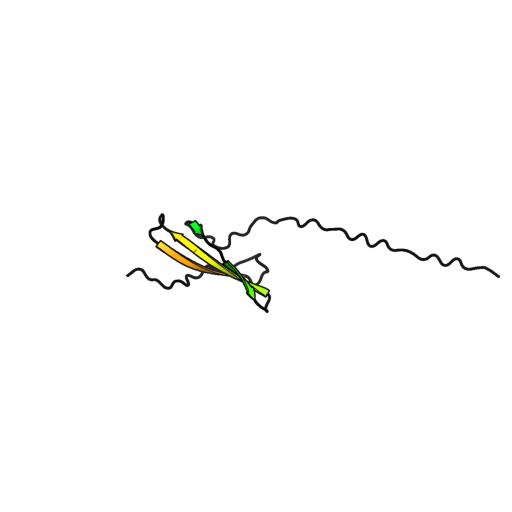 ASP A C 1
ATOM 645 O O . ASP A 1 81 ? 1.745 -6.644 -9.343 1.00 93.94 81 ASP A O 1
ATOM 649 N N . ILE A 1 82 ? 1.232 -4.553 -8.701 1.00 93.75 82 ILE A N 1
ATOM 650 C CA . ILE A 1 82 ? 0.094 -4.395 -9.616 1.00 93.75 82 ILE A CA 1
ATOM 651 C C . ILE A 1 82 ? 0.495 -3.815 -10.968 1.00 93.75 82 ILE A C 1
ATOM 653 O O . ILE A 1 82 ? -0.339 -3.760 -11.869 1.00 93.75 82 ILE A O 1
ATOM 657 N N . SER A 1 83 ? 1.741 -3.360 -11.130 1.00 89.25 83 SER A N 1
ATOM 658 C CA . SER A 1 83 ? 2.169 -2.756 -12.391 1.00 89.25 83 SER A CA 1
ATOM 659 C C . SER A 1 83 ? 2.249 -3.775 -13.523 1.00 89.25 83 SER A C 1
ATOM 661 O O . SER A 1 83 ? 2.071 -3.391 -14.674 1.00 89.25 83 SER A O 1
ATOM 663 N N . GLN A 1 84 ? 2.501 -5.054 -13.200 1.00 77.12 84 GLN A N 1
ATOM 664 C CA . GLN A 1 84 ? 2.667 -6.167 -14.151 1.00 77.12 84 GLN A CA 1
ATOM 665 C C . GLN A 1 84 ? 3.654 -5.876 -15.298 1.00 77.12 84 GLN A C 1
ATOM 667 O O . GLN A 1 84 ? 3.685 -6.591 -16.299 1.00 77.12 84 GLN A O 1
ATOM 672 N N . ASN A 1 85 ? 4.481 -4.839 -15.149 1.00 65.50 85 ASN A N 1
ATOM 673 C CA . ASN A 1 85 ? 5.512 -4.491 -16.104 1.00 65.50 85 ASN A CA 1
ATOM 674 C C . ASN A 1 85 ? 6.724 -5.359 -15.800 1.00 65.50 85 ASN A C 1
ATOM 676 O O . ASN A 1 85 ? 7.562 -5.046 -14.950 1.00 65.50 85 ASN A O 1
ATOM 680 N N . ASN A 1 86 ? 6.795 -6.469 -16.517 1.00 64.38 86 ASN A N 1
ATOM 681 C CA . ASN A 1 86 ? 8.031 -7.203 -16.677 1.00 64.38 86 ASN A CA 1
ATOM 682 C C . ASN A 1 86 ? 8.850 -6.362 -17.656 1.00 64.38 86 ASN A C 1
ATOM 684 O O . ASN A 1 86 ? 8.402 -6.118 -18.773 1.00 64.38 86 ASN A O 1
ATOM 688 N N . SER A 1 87 ? 9.978 -5.817 -17.211 1.00 58.12 87 SER A N 1
ATOM 689 C CA . SER A 1 87 ? 10.906 -5.133 -18.105 1.00 58.12 87 SER A CA 1
ATOM 690 C C . SER A 1 87 ? 11.447 -6.146 -19.121 1.00 58.12 87 SER A C 1
ATOM 692 O O . SER A 1 87 ? 12.389 -6.872 -18.798 1.00 58.12 87 SER A O 1
ATOM 694 N N . ASP A 1 88 ? 10.816 -6.226 -20.291 1.00 51.22 88 ASP A N 1
ATOM 695 C CA . ASP A 1 88 ? 11.430 -6.740 -21.519 1.00 51.22 88 ASP A CA 1
ATOM 696 C C . ASP A 1 88 ? 12.349 -5.667 -22.128 1.00 51.22 88 ASP A C 1
ATOM 698 O O . ASP A 1 88 ? 11.961 -4.470 -22.117 1.00 51.22 88 ASP A O 1
#

pLDDT: mean 82.8, std 18.42, range [36.53, 98.62]

Foldseek 3Di:
DDDDDDDDDDDPPPPPPPDDDDDPADDQAPDDADWDDKDWDADPLRKIKIKTWGAPPNNPDIFIWIWIDPPNRPDIDHIDTPRPDDPD

Sequence (88 aa):
MKKAISTICFCIISIIGYSQVWTEPVNISNMEGVDQLPKIVSDNESRIHCVWTNMIEYGVFTKIYYSNSDSNGLTWSEPFDISQNNSD

Radius of gyration: 25.14 Å; chains: 1; bounding box: 64×24×80 Å

Secondary structure (DSSP, 8-state):
-PPP--------------PPPPPPPP-S---SSEEEEEEEEE-TT--EEEEEEEEEGGGTEEEEEEEEESSTTSS-PPPEE-S-----